Protein AF-A0A662CM44-F1 (afdb_monomer_lite)

Secondary structure (DSSP, 8-state):
--SSSSSEEEEEETTEEEEEE--SHHHHHHHHHHTT-HHHHHHS-SHHHHHSTTTHHHHHHHHHHHHTTS-HHHHHHHHHHHHH-TT-SS---EEE---HHHHHH-HHHHHTT-EEEEEETTTEEEEEE--S-TT-SSS----S-S---TTTTHHHHHHHHH---HHHHHHHHHTT--

Structure (mmCIF, N/CA/C/O backbone):
data_AF-A0A662CM44-F1
#
_entry.id   AF-A0A662CM44-F1
#
loop_
_atom_site.group_PDB
_atom_site.id
_atom_site.type_symbol
_atom_site.label_atom_id
_atom_site.label_alt_id
_atom_site.label_comp_id
_atom_site.label_asym_id
_atom_site.label_entity_id
_atom_site.label_seq_id
_atom_site.pdbx_PDB_ins_code
_atom_site.Cartn_x
_atom_site.Cartn_y
_atom_site.Cartn_z
_atom_site.occupancy
_atom_site.B_iso_or_equiv
_atom_site.auth_seq_id
_atom_site.auth_comp_id
_atom_site.auth_asym_id
_atom_site.auth_atom_id
_atom_site.pdbx_PDB_model_num
ATOM 1 N N . TYR A 1 1 ? 1.655 -11.401 12.515 1.00 78.38 1 TYR A N 1
ATOM 2 C CA . TYR A 1 1 ? 1.294 -10.048 12.978 1.00 78.38 1 TYR A CA 1
ATOM 3 C C . TYR A 1 1 ? 2.534 -9.174 12.923 1.00 78.38 1 TYR A C 1
ATOM 5 O O . TYR A 1 1 ? 3.632 -9.722 12.944 1.00 78.38 1 TYR A O 1
ATOM 13 N N . ASP A 1 2 ? 2.376 -7.858 12.809 1.00 79.94 2 ASP A N 1
ATOM 14 C CA . ASP A 1 2 ? 3.502 -6.924 12.880 1.00 79.94 2 ASP A CA 1
ATOM 15 C C . ASP A 1 2 ? 3.965 -6.792 14.345 1.00 79.94 2 ASP A C 1
ATOM 17 O O . ASP A 1 2 ? 3.169 -6.504 15.239 1.00 79.94 2 ASP A O 1
ATOM 21 N N . TYR A 1 3 ? 5.243 -7.073 14.602 1.00 84.06 3 TYR A N 1
ATOM 22 C CA . TYR A 1 3 ? 5.832 -7.063 15.947 1.00 84.06 3 TYR A CA 1
ATOM 23 C C . TYR A 1 3 ? 6.327 -5.680 16.388 1.00 84.06 3 TYR A C 1
ATOM 25 O O . TYR A 1 3 ? 6.675 -5.500 17.553 1.00 84.06 3 TYR A O 1
ATOM 33 N N . ALA A 1 4 ? 6.364 -4.708 15.478 1.00 88.56 4 ALA A N 1
ATOM 34 C CA . ALA A 1 4 ? 6.783 -3.340 15.747 1.00 88.56 4 ALA A CA 1
ATOM 35 C C . ALA A 1 4 ? 5.588 -2.381 15.808 1.00 88.56 4 ALA A C 1
ATOM 37 O O . ALA A 1 4 ? 5.612 -1.424 16.583 1.00 88.56 4 ALA A O 1
ATOM 38 N N . VAL A 1 5 ? 4.546 -2.631 15.007 1.00 91.88 5 VAL A N 1
ATOM 39 C CA . VAL A 1 5 ? 3.448 -1.687 14.783 1.00 91.88 5 VAL A CA 1
ATOM 40 C C . VAL A 1 5 ? 2.105 -2.429 14.720 1.00 91.88 5 VAL A C 1
ATOM 42 O O . VAL A 1 5 ? 1.707 -2.926 13.676 1.00 91.88 5 VAL A O 1
ATOM 45 N N . PHE A 1 6 ? 1.363 -2.515 15.830 1.00 94.19 6 PHE A N 1
ATOM 46 C CA . PHE A 1 6 ? 0.058 -3.196 15.862 1.00 94.19 6 PHE A CA 1
ATOM 47 C C . PHE A 1 6 ? -1.009 -2.424 16.669 1.00 94.19 6 PHE A C 1
ATOM 49 O O . PHE A 1 6 ? -0.677 -1.892 17.732 1.00 94.19 6 PHE A O 1
ATOM 56 N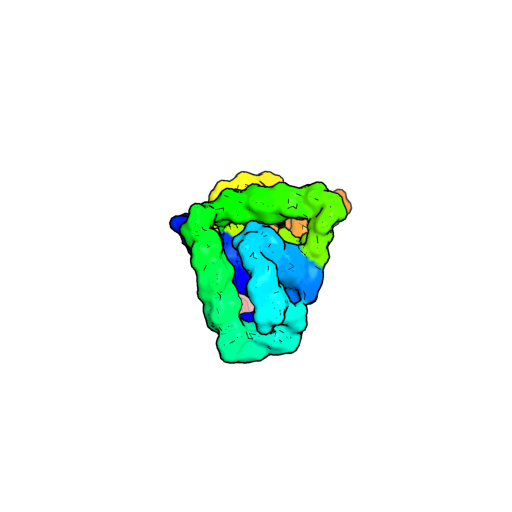 N . PRO A 1 7 ? -2.286 -2.377 16.223 1.00 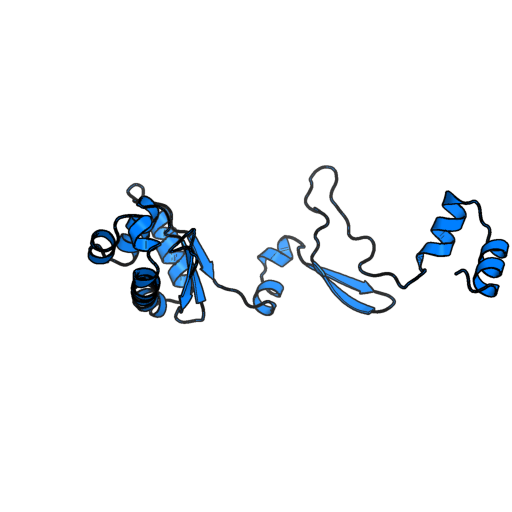92.06 7 PRO A N 1
ATOM 57 C CA . PRO A 1 7 ? -2.812 -2.870 14.944 1.00 92.06 7 PRO A CA 1
ATOM 58 C C . PRO A 1 7 ? -2.411 -1.969 13.766 1.00 92.06 7 PRO A C 1
ATOM 60 O O . PRO A 1 7 ? -2.766 -0.798 13.705 1.00 92.06 7 PRO A O 1
ATOM 63 N N . TYR A 1 8 ? -1.656 -2.525 12.825 1.00 93.94 8 TYR A N 1
ATOM 64 C CA . TYR A 1 8 ? -1.342 -1.956 11.514 1.00 93.94 8 TYR A CA 1
ATOM 65 C C . TYR A 1 8 ? -1.340 -3.148 10.556 1.00 93.94 8 TYR A C 1
ATOM 67 O O . TYR A 1 8 ? -0.312 -3.759 10.283 1.00 93.94 8 TYR A O 1
ATOM 75 N N . SER A 1 9 ? -2.539 -3.610 10.213 1.00 95.00 9 SER A N 1
ATOM 76 C CA . SER A 1 9 ? -2.746 -4.957 9.673 1.00 95.00 9 SER A CA 1
ATOM 77 C C . SER A 1 9 ? -3.889 -4.972 8.667 1.00 95.00 9 SER A C 1
ATOM 79 O O . SER A 1 9 ? -4.633 -4.000 8.525 1.00 95.00 9 SER A O 1
ATOM 81 N N . TYR A 1 10 ? -4.017 -6.100 7.980 1.00 95.88 10 TYR A N 1
ATOM 82 C CA . TYR A 1 10 ? -5.161 -6.413 7.139 1.00 95.88 10 TYR A CA 1
ATOM 83 C C . TYR A 1 10 ? -6.199 -7.173 7.959 1.00 95.88 10 TYR A C 1
ATOM 85 O O . TYR A 1 10 ? -5.851 -8.096 8.697 1.00 95.88 10 TYR A O 1
ATOM 93 N N . PHE A 1 11 ? -7.462 -6.798 7.806 1.00 96.75 11 PHE A N 1
ATOM 94 C CA . PHE A 1 11 ? -8.613 -7.397 8.474 1.00 96.75 11 PHE A CA 1
ATOM 95 C C . PHE A 1 11 ? -9.613 -7.845 7.415 1.00 96.75 11 PHE A C 1
ATOM 97 O O . PHE A 1 11 ? -9.852 -7.120 6.446 1.00 96.75 11 PHE A O 1
ATOM 104 N N . LYS A 1 12 ? -10.182 -9.043 7.575 1.00 97.62 12 LYS A N 1
ATOM 105 C CA . LYS A 1 12 ? -11.261 -9.512 6.695 1.00 97.62 12 LYS A CA 1
ATOM 106 C C . LYS A 1 12 ? -12.460 -8.570 6.775 1.00 97.62 12 LYS A C 1
ATOM 108 O O . LYS A 1 12 ? -12.962 -8.316 7.862 1.00 97.62 12 LYS A O 1
ATOM 113 N N . CYS A 1 13 ? -12.954 -8.130 5.628 1.00 97.69 13 CYS A N 1
ATOM 114 C CA . CYS A 1 13 ? -14.190 -7.368 5.490 1.00 97.69 13 CYS A CA 1
ATOM 115 C C . CYS A 1 13 ? -15.164 -8.111 4.560 1.00 97.69 13 CYS A C 1
ATOM 117 O O . CYS A 1 13 ? -14.850 -9.182 4.036 1.00 97.69 13 CYS A O 1
ATOM 119 N N . LYS A 1 14 ? -16.370 -7.575 4.375 1.00 97.44 14 LYS A N 1
ATOM 120 C CA . LYS A 1 14 ? -17.471 -8.228 3.643 1.00 97.44 14 LYS A CA 1
ATOM 121 C C . LYS A 1 14 ? -17.132 -8.606 2.193 1.00 97.44 14 LYS A C 1
ATOM 123 O O . LYS A 1 14 ? -17.669 -9.576 1.668 1.00 97.44 14 LYS A O 1
ATOM 128 N N . ASP A 1 15 ? -16.257 -7.838 1.555 1.00 96.00 15 ASP A N 1
ATOM 129 C CA . ASP A 1 15 ? -15.874 -7.913 0.141 1.00 96.00 15 ASP A CA 1
ATOM 130 C C . ASP A 1 15 ? -14.378 -8.223 -0.068 1.00 96.00 15 ASP A C 1
ATOM 132 O O . ASP A 1 15 ? -13.869 -8.076 -1.178 1.00 96.00 15 ASP A O 1
ATOM 136 N N . GLY A 1 16 ? -13.660 -8.656 0.976 1.00 95.50 16 GLY A N 1
ATOM 137 C CA . GLY A 1 16 ? -12.240 -8.999 0.886 1.00 95.50 16 GLY A CA 1
ATOM 138 C C . GLY A 1 16 ? -11.468 -8.662 2.156 1.00 95.50 16 GLY A C 1
ATOM 139 O O . GLY A 1 16 ? -11.757 -9.189 3.231 1.00 95.50 16 GLY A O 1
ATOM 140 N N . TYR A 1 17 ? -10.454 -7.808 2.026 1.00 97.31 17 TYR A N 1
ATOM 141 C CA . TYR A 1 17 ? -9.655 -7.327 3.150 1.00 97.31 17 TYR A CA 1
ATOM 142 C C . TYR A 1 17 ? -9.523 -5.807 3.111 1.00 97.31 17 TYR A C 1
ATOM 144 O O . TYR A 1 17 ? -9.322 -5.208 2.052 1.00 97.31 17 TYR A O 1
ATOM 152 N N . ALA A 1 18 ? -9.547 -5.203 4.293 1.00 97.25 18 ALA A N 1
ATOM 153 C CA . ALA A 1 18 ? -9.230 -3.803 4.499 1.00 97.25 18 ALA A CA 1
ATOM 154 C C . ALA A 1 18 ? -7.990 -3.686 5.386 1.00 97.25 18 ALA A C 1
ATOM 156 O O . ALA A 1 18 ? -7.855 -4.356 6.411 1.00 97.25 18 ALA A O 1
ATOM 157 N N . PHE A 1 19 ? -7.073 -2.818 4.988 1.00 97.00 19 PHE A N 1
ATOM 158 C CA . PHE A 1 19 ? -6.024 -2.324 5.859 1.00 97.00 19 PHE A CA 1
ATOM 159 C C . PHE A 1 19 ? -6.631 -1.384 6.910 1.00 97.00 19 PHE A C 1
ATOM 161 O O . PHE A 1 19 ? -7.509 -0.586 6.578 1.00 97.00 19 PHE A O 1
ATOM 168 N N . LEU A 1 20 ? -6.154 -1.434 8.156 1.00 96.19 20 LEU A N 1
ATOM 169 C CA . LEU A 1 20 ? -6.530 -0.474 9.199 1.00 96.19 20 LEU A CA 1
ATOM 170 C C . LEU A 1 20 ? -5.349 -0.172 10.132 1.00 96.19 20 LEU A C 1
ATOM 172 O O . LEU A 1 20 ? -4.639 -1.079 10.578 1.00 96.19 20 LEU A O 1
ATOM 176 N N . SER A 1 21 ? -5.158 1.114 10.449 1.00 94.94 21 SER A N 1
ATOM 177 C CA . SER A 1 21 ? -4.104 1.594 11.353 1.00 94.94 21 SER A CA 1
ATOM 178 C C . SER A 1 21 ? -4.642 2.063 12.710 1.00 94.94 21 SER A C 1
ATOM 180 O O . SER A 1 21 ? -5.515 2.924 12.770 1.00 94.94 21 SER A O 1
ATOM 182 N N . GLY A 1 22 ? -4.030 1.609 13.799 1.00 94.44 22 GLY A N 1
ATOM 183 C CA . GLY A 1 22 ? -4.396 1.942 15.178 1.00 94.44 22 GLY A CA 1
ATOM 184 C C . GLY A 1 22 ? -3.242 1.796 16.174 1.00 94.44 22 GLY A C 1
ATOM 185 O O . GLY A 1 22 ? -3.475 1.447 17.321 1.00 94.44 22 GLY A O 1
ATOM 186 N N . PHE A 1 23 ? -1.995 2.003 15.738 1.00 93.50 23 PHE A N 1
ATOM 187 C CA . PHE A 1 23 ? -0.797 1.680 16.524 1.00 93.50 23 PHE A CA 1
ATOM 188 C C . PHE A 1 23 ? -0.612 2.496 17.812 1.00 93.50 23 PHE A C 1
ATOM 190 O O . PHE A 1 23 ? -0.495 1.921 18.896 1.00 93.50 23 PHE A O 1
ATOM 197 N N . THR A 1 24 ? -0.532 3.825 17.704 1.00 96.19 24 THR A N 1
ATOM 198 C CA . THR A 1 24 ? -0.293 4.706 18.859 1.00 96.19 24 THR A CA 1
ATOM 199 C C . THR A 1 24 ? -1.506 4.708 19.786 1.00 96.19 24 THR A C 1
ATOM 201 O O . THR A 1 24 ? -2.620 4.466 19.327 1.00 96.19 24 THR A O 1
ATOM 204 N N . ASP A 1 25 ? -1.327 5.002 21.077 1.00 97.00 25 ASP A N 1
ATOM 205 C CA . ASP A 1 25 ? -2.448 4.994 22.036 1.00 97.00 25 ASP A CA 1
ATOM 206 C C . ASP A 1 25 ? -3.635 5.883 21.594 1.00 97.00 25 ASP A C 1
ATOM 208 O O . ASP A 1 25 ? -4.773 5.412 21.659 1.00 97.00 25 ASP A O 1
ATOM 212 N N . PRO A 1 26 ? -3.428 7.103 21.046 1.00 97.31 26 PRO A N 1
ATOM 213 C CA . PRO A 1 26 ? -4.524 7.909 20.499 1.00 97.31 26 PRO A CA 1
ATOM 214 C C . PRO A 1 26 ? -5.222 7.253 19.297 1.00 97.31 26 PRO A C 1
ATOM 216 O O . PRO A 1 26 ? -6.449 7.287 19.190 1.00 97.31 26 PRO A O 1
ATOM 219 N N . ASN A 1 27 ? -4.464 6.615 18.397 1.00 97.38 27 ASN A N 1
ATOM 220 C CA . ASN A 1 27 ? -5.031 5.943 17.227 1.00 97.38 27 ASN A CA 1
ATOM 221 C C . ASN A 1 27 ? -5.793 4.674 17.634 1.00 97.38 27 ASN A C 1
ATOM 223 O O . ASN A 1 27 ? -6.861 4.409 17.094 1.00 97.38 27 ASN A O 1
ATOM 227 N N . TRP A 1 28 ? -5.301 3.922 18.620 1.00 97.81 28 TRP A N 1
ATOM 228 C CA . TRP A 1 28 ? -6.016 2.780 19.188 1.00 97.81 28 TRP A CA 1
ATOM 229 C C . TRP A 1 28 ? -7.327 3.201 19.854 1.00 97.81 28 TRP A C 1
ATOM 231 O O . TRP A 1 28 ? -8.366 2.579 19.634 1.00 97.81 28 TRP A O 1
ATOM 241 N N . ALA A 1 29 ? -7.296 4.293 20.620 1.00 97.81 29 ALA A N 1
ATOM 242 C CA . ALA A 1 29 ? -8.487 4.867 21.228 1.00 97.81 29 ALA A CA 1
ATOM 243 C C . ALA A 1 29 ? -9.529 5.275 20.174 1.00 97.81 29 ALA A C 1
ATOM 245 O O . ALA A 1 29 ? -10.722 5.056 20.382 1.00 97.81 29 ALA A O 1
ATOM 246 N N . ALA A 1 30 ? -9.083 5.816 19.037 1.00 98.06 30 ALA A N 1
ATOM 247 C CA . ALA A 1 30 ? -9.947 6.125 17.903 1.00 98.06 30 ALA A CA 1
ATOM 248 C C . ALA A 1 30 ? -10.546 4.864 17.261 1.00 98.06 30 ALA A C 1
ATOM 250 O O . ALA A 1 30 ? -11.753 4.818 17.048 1.00 98.06 30 ALA A O 1
ATOM 251 N N . VAL A 1 31 ? -9.747 3.817 17.020 1.00 98.00 31 VAL A N 1
ATOM 252 C CA . VAL A 1 31 ? -10.247 2.526 16.507 1.00 98.00 31 VAL A CA 1
ATOM 253 C C . VAL A 1 31 ? -11.320 1.950 17.433 1.00 98.00 31 VAL A C 1
ATOM 255 O O . VAL A 1 31 ? -12.401 1.585 16.979 1.00 98.00 31 VAL A O 1
ATOM 258 N N . CYS A 1 32 ? -11.064 1.929 18.742 1.00 98.19 32 CYS A N 1
ATOM 259 C CA . CYS A 1 32 ? -12.031 1.451 19.729 1.00 98.19 32 CYS A CA 1
ATOM 260 C C . CYS A 1 32 ? -13.311 2.294 19.750 1.00 98.19 32 CYS A C 1
ATOM 262 O O . CYS A 1 32 ? -14.398 1.744 19.885 1.00 98.19 32 CYS A O 1
ATOM 264 N N . GLU A 1 33 ? -13.208 3.615 19.604 1.00 98.06 33 GLU A N 1
ATOM 265 C CA . GLU A 1 33 ? -14.376 4.495 19.543 1.00 98.06 33 GLU A CA 1
ATOM 266 C C . GLU A 1 33 ? -15.212 4.262 18.279 1.00 98.06 33 GLU A C 1
ATOM 268 O O . GLU A 1 33 ? -16.429 4.134 18.382 1.00 98.06 33 GLU A O 1
ATOM 273 N N . ILE A 1 34 ? -14.573 4.138 17.110 1.00 97.88 34 ILE A N 1
ATOM 274 C CA . ILE A 1 34 ? -15.242 3.849 15.830 1.00 97.88 34 ILE A CA 1
ATOM 275 C C . ILE A 1 34 ? -16.025 2.533 15.906 1.00 97.88 34 ILE A C 1
ATOM 277 O O . ILE A 1 34 ? -17.156 2.453 15.433 1.00 97.88 34 ILE A O 1
ATOM 281 N N . MET A 1 35 ? -15.446 1.511 16.541 1.00 97.75 35 MET A N 1
ATOM 282 C CA . MET A 1 35 ? -16.097 0.211 16.729 1.00 97.75 35 MET A CA 1
ATOM 283 C C . MET A 1 35 ? -17.112 0.190 17.883 1.00 97.75 35 MET A C 1
ATOM 285 O O . MET A 1 35 ? -17.758 -0.834 18.095 1.00 97.75 35 MET A O 1
ATOM 289 N N . ASN A 1 36 ? -17.236 1.279 18.652 1.00 97.50 36 ASN A N 1
ATOM 290 C CA . ASN A 1 36 ? -17.995 1.341 19.903 1.00 97.50 36 ASN A CA 1
ATOM 291 C C . ASN A 1 36 ? -17.578 0.256 20.925 1.00 97.50 36 ASN A C 1
ATOM 293 O O . ASN A 1 36 ? -18.406 -0.438 21.515 1.00 97.50 36 ASN A O 1
ATOM 297 N N . ARG A 1 37 ? -16.264 0.094 21.115 1.00 97.50 37 ARG A N 1
ATOM 298 C CA . ARG A 1 37 ? -15.620 -0.914 21.975 1.00 97.50 37 ARG A CA 1
ATOM 299 C C . ARG A 1 37 ? -14.684 -0.291 23.020 1.00 97.50 37 ARG A C 1
ATOM 301 O O . ARG A 1 37 ? -13.470 -0.509 22.975 1.00 97.50 37 ARG A O 1
ATOM 308 N N . PRO A 1 38 ? -15.206 0.495 23.982 1.00 97.06 38 PRO A N 1
ATOM 309 C CA . PRO A 1 38 ? -14.385 1.068 25.055 1.00 97.06 38 PRO A CA 1
ATOM 310 C C . PRO A 1 38 ? -13.721 -0.001 25.941 1.00 97.06 38 PRO A C 1
ATOM 312 O O . PRO A 1 38 ? -12.670 0.252 26.524 1.00 97.06 38 PRO A O 1
ATOM 315 N N . ASP A 1 39 ? -14.294 -1.204 26.006 1.00 97.94 39 ASP A N 1
ATOM 316 C CA . ASP A 1 39 ? -13.738 -2.363 26.705 1.00 97.94 39 ASP A CA 1
ATOM 317 C C . ASP A 1 39 ? -12.394 -2.816 26.110 1.00 97.94 39 ASP A C 1
ATOM 319 O O . ASP A 1 39 ? -11.458 -3.092 26.858 1.00 97.94 39 ASP A O 1
ATOM 323 N N . LEU A 1 40 ? -12.243 -2.800 24.779 1.00 97.44 40 LEU A N 1
ATOM 324 C CA . LEU A 1 40 ? -10.971 -3.133 24.124 1.00 97.44 40 LEU A CA 1
ATOM 325 C C . LEU A 1 40 ? -9.887 -2.095 24.417 1.00 97.44 40 LEU A C 1
ATOM 327 O O . LEU A 1 40 ? -8.718 -2.446 24.590 1.00 97.44 40 LEU A O 1
ATOM 331 N N . GLN A 1 41 ? -10.272 -0.819 24.513 1.00 97.06 41 GLN A N 1
ATOM 332 C CA . GLN A 1 41 ? -9.347 0.244 24.893 1.00 97.06 41 GLN A CA 1
ATOM 333 C C . GLN A 1 41 ? -8.824 0.032 26.319 1.00 97.06 41 GLN A C 1
ATOM 335 O O . GLN A 1 41 ? -7.636 0.215 26.563 1.00 97.06 41 GLN A O 1
ATOM 340 N N . GLN A 1 42 ? -9.696 -0.371 27.247 1.00 97.25 42 GLN A N 1
ATOM 341 C CA . GLN A 1 42 ? -9.327 -0.660 28.636 1.00 97.25 42 GLN A CA 1
ATOM 342 C C . GLN A 1 42 ? -8.515 -1.948 28.783 1.00 97.25 42 GLN A C 1
ATOM 344 O O . GLN A 1 42 ? -7.667 -2.028 29.667 1.00 97.25 42 GLN A O 1
ATOM 349 N N . GLN A 1 43 ? -8.766 -2.947 27.935 1.00 97.44 43 GLN A N 1
ATOM 350 C CA . GLN A 1 43 ? -8.049 -4.220 27.959 1.00 97.44 43 GLN A CA 1
ATOM 351 C C . GLN A 1 43 ? -6.638 -4.118 27.363 1.00 97.44 43 GLN A C 1
ATOM 353 O O . GLN A 1 43 ? -5.736 -4.824 27.811 1.00 97.44 43 GLN A O 1
ATOM 358 N N . PHE A 1 44 ? -6.444 -3.256 26.358 1.00 97.19 44 PHE A N 1
ATOM 359 C CA . PHE A 1 44 ? -5.160 -3.070 25.673 1.00 97.19 44 PHE A CA 1
ATOM 360 C C . PHE A 1 44 ? -4.751 -1.584 25.575 1.00 97.19 44 PHE A C 1
ATOM 362 O O . PHE A 1 44 ? -4.561 -1.073 24.462 1.00 97.19 44 PHE A O 1
ATOM 369 N N . PRO A 1 45 ? -4.643 -0.852 26.701 1.00 96.00 45 PRO A N 1
ATOM 370 C CA . PRO A 1 45 ? -4.447 0.597 26.702 1.00 96.00 45 PRO A CA 1
ATOM 371 C C . PRO A 1 45 ? -3.111 1.037 26.107 1.00 96.00 45 PRO A C 1
ATOM 373 O O . PRO A 1 45 ? -3.046 2.101 25.494 1.00 96.00 45 PRO A O 1
ATOM 376 N N . THR A 1 46 ? -2.063 0.222 26.219 1.00 96.75 46 THR A N 1
ATOM 377 C CA . THR A 1 46 ? -0.697 0.596 25.834 1.00 96.75 46 THR A CA 1
ATOM 378 C C . THR A 1 46 ? -0.198 -0.130 24.589 1.00 96.75 46 THR A C 1
ATOM 380 O O . THR A 1 46 ? -0.574 -1.270 24.301 1.00 96.75 46 THR A O 1
ATOM 383 N N . ILE A 1 47 ? 0.741 0.500 23.878 1.00 96.50 47 ILE A N 1
ATOM 384 C CA . ILE A 1 47 ? 1.473 -0.130 22.766 1.00 96.50 47 ILE A CA 1
ATOM 385 C C . ILE A 1 47 ? 2.056 -1.488 23.184 1.00 96.50 47 ILE A C 1
ATOM 387 O O . ILE A 1 47 ? 1.941 -2.457 22.441 1.00 96.50 47 ILE A O 1
ATOM 391 N N . LYS A 1 48 ? 2.640 -1.590 24.386 1.00 95.69 48 LYS A N 1
ATOM 392 C CA . LYS A 1 48 ? 3.247 -2.834 24.885 1.00 95.69 48 LYS A CA 1
ATOM 393 C C . LYS A 1 48 ? 2.241 -3.987 24.927 1.00 95.69 48 LYS A C 1
ATOM 395 O O . LYS A 1 48 ? 2.567 -5.092 24.502 1.00 95.69 48 LYS A O 1
ATOM 400 N N . GLU A 1 49 ? 1.025 -3.746 25.409 1.00 96.19 49 GLU A N 1
ATOM 401 C CA . GLU A 1 49 ? -0.016 -4.780 25.461 1.00 96.19 49 GLU A CA 1
ATOM 402 C C . GLU A 1 49 ? -0.480 -5.181 24.066 1.00 96.19 49 GLU A C 1
ATOM 404 O O . GLU A 1 49 ? -0.693 -6.366 23.820 1.00 96.19 49 GLU A O 1
ATOM 409 N N . ARG A 1 50 ? -0.584 -4.224 23.137 1.00 96.06 50 ARG A N 1
ATOM 410 C CA . ARG A 1 50 ? -0.962 -4.498 21.742 1.00 96.06 50 ARG A CA 1
ATOM 411 C C . ARG A 1 50 ? 0.137 -5.211 20.952 1.00 96.06 50 ARG A C 1
ATOM 413 O O . ARG A 1 50 ? -0.175 -5.978 20.049 1.00 96.06 50 ARG A O 1
ATOM 420 N N . LEU A 1 51 ? 1.406 -5.007 21.303 1.00 96.56 51 LEU A N 1
ATOM 421 C CA . LEU A 1 51 ? 2.552 -5.719 20.725 1.00 96.56 51 LEU A CA 1
ATOM 422 C C . LEU A 1 51 ? 2.848 -7.063 21.406 1.00 96.56 51 LEU A C 1
ATOM 424 O O . LEU A 1 51 ? 3.671 -7.830 20.912 1.00 96.56 51 LEU A O 1
ATOM 428 N N . THR A 1 52 ? 2.188 -7.370 22.524 1.00 95.94 52 THR A N 1
ATOM 429 C CA . THR A 1 52 ? 2.337 -8.662 23.200 1.00 95.94 52 THR A CA 1
ATOM 430 C C . THR A 1 52 ? 1.776 -9.772 22.293 1.00 95.94 52 THR A C 1
ATOM 432 O O . THR A 1 52 ? 0.588 -9.712 21.951 1.00 95.94 52 THR A O 1
ATOM 435 N N . PRO A 1 53 ? 2.581 -10.772 21.875 1.00 95.12 53 PRO A N 1
ATOM 436 C CA . PRO A 1 53 ? 2.188 -11.743 20.849 1.00 95.12 53 PRO A CA 1
ATOM 437 C C . PRO A 1 53 ? 0.877 -12.482 21.135 1.00 95.12 53 PRO A C 1
ATOM 439 O O . PRO A 1 53 ? 0.107 -12.753 20.218 1.00 95.12 53 PRO A O 1
ATOM 442 N N . GLU A 1 54 ? 0.576 -12.769 22.401 1.00 95.94 54 GLU A N 1
ATOM 443 C CA . GLU A 1 54 ? -0.640 -13.476 22.814 1.00 95.94 54 GLU A CA 1
ATOM 444 C C . GLU A 1 54 ? -1.909 -12.612 22.700 1.00 95.94 54 GLU A C 1
ATOM 446 O O . GLU A 1 54 ? -3.026 -13.139 22.675 1.00 95.94 54 GLU A O 1
ATOM 451 N N . ASN A 1 55 ? -1.760 -11.286 22.640 1.00 96.31 55 ASN A N 1
ATOM 452 C CA . ASN A 1 55 ? -2.869 -10.340 22.523 1.00 96.31 55 ASN A CA 1
ATOM 453 C C . ASN A 1 55 ? -3.208 -10.016 21.068 1.00 96.31 55 ASN A C 1
ATOM 455 O O . ASN A 1 55 ? -4.372 -9.764 20.762 1.00 96.31 55 ASN A O 1
ATOM 459 N N . GLN A 1 56 ? -2.231 -10.073 20.160 1.00 95.62 56 GLN A N 1
ATOM 460 C CA . GLN A 1 56 ? -2.426 -9.728 18.750 1.00 95.62 56 GLN A CA 1
ATOM 461 C C . GLN A 1 56 ? -3.529 -10.554 18.062 1.00 95.62 56 GLN A C 1
ATOM 463 O O . GLN A 1 56 ? -4.400 -9.938 17.447 1.00 95.62 56 GLN A O 1
ATOM 468 N N . PRO A 1 57 ? -3.608 -11.896 18.217 1.00 96.56 57 PRO A N 1
ATOM 469 C CA . PRO A 1 57 ? -4.729 -12.671 17.683 1.00 96.56 57 PRO A CA 1
ATOM 470 C C . PRO A 1 57 ? -6.087 -12.261 18.255 1.00 96.56 57 PRO A C 1
ATOM 472 O O . PRO A 1 57 ? -7.084 -12.276 17.538 1.00 96.56 57 PRO A O 1
ATOM 475 N N . LYS A 1 58 ? -6.140 -11.886 19.540 1.00 97.00 58 LYS A N 1
ATOM 476 C CA . LYS A 1 58 ? -7.387 -11.486 20.210 1.00 97.00 58 LYS A CA 1
ATOM 477 C C . LYS A 1 58 ? -7.880 -10.153 19.661 1.00 97.00 58 LYS A C 1
ATOM 479 O O . LYS A 1 58 ? -9.025 -10.048 19.246 1.00 97.00 58 LYS A O 1
ATOM 484 N N . ILE A 1 59 ? -6.993 -9.161 19.606 1.00 96.94 59 ILE A N 1
ATOM 485 C CA . ILE A 1 59 ? -7.290 -7.843 19.041 1.00 96.94 59 ILE A CA 1
ATOM 486 C C . ILE A 1 59 ? -7.678 -7.976 17.563 1.00 96.94 59 ILE A C 1
ATOM 488 O O . ILE A 1 59 ? -8.668 -7.383 17.146 1.00 96.94 59 ILE A O 1
ATOM 492 N N . GLN A 1 60 ? -6.944 -8.788 16.789 1.00 97.19 60 GLN A N 1
ATOM 493 C CA . GLN A 1 60 ? -7.263 -9.061 15.387 1.00 97.19 60 GLN A CA 1
ATOM 494 C C . GLN A 1 60 ? -8.689 -9.591 15.244 1.00 97.19 60 GLN A C 1
ATOM 496 O O . GLN A 1 60 ? -9.471 -9.031 14.484 1.00 97.19 60 GLN A O 1
ATOM 501 N N . HIS A 1 61 ? -9.035 -10.631 16.003 1.00 97.56 61 HIS A N 1
ATOM 502 C CA . HIS A 1 61 ? -10.357 -11.253 15.961 1.00 97.56 61 HIS A CA 1
ATOM 503 C C . HIS A 1 61 ? -11.482 -10.269 16.290 1.00 97.56 61 HIS A C 1
ATOM 505 O O . HIS A 1 61 ? -12.516 -10.259 15.628 1.00 97.56 61 HIS A O 1
ATOM 511 N N . GLU A 1 62 ? -11.289 -9.412 17.291 1.00 98.00 62 GLU A N 1
ATOM 512 C CA . GLU A 1 62 ? -12.299 -8.428 17.687 1.00 98.00 62 GLU A CA 1
ATOM 513 C C . GLU A 1 62 ? -12.487 -7.315 16.644 1.00 98.00 62 GLU A C 1
ATOM 515 O O . GLU A 1 62 ? -13.623 -6.907 16.397 1.00 98.00 62 GLU A O 1
ATOM 520 N N . ILE A 1 63 ? -11.413 -6.874 15.978 1.00 97.81 63 ILE A N 1
ATOM 521 C CA . ILE A 1 63 ? -11.508 -5.936 14.846 1.00 97.81 63 ILE A CA 1
ATOM 522 C C . ILE A 1 63 ? -12.155 -6.621 13.629 1.00 97.81 63 ILE A C 1
ATOM 524 O O . ILE A 1 63 ? -12.984 -6.016 12.946 1.00 97.81 63 ILE A O 1
ATOM 528 N N . GLU A 1 64 ? -11.833 -7.891 13.359 1.00 97.81 64 GLU A N 1
ATOM 529 C CA . GLU A 1 64 ? -12.431 -8.662 12.257 1.00 97.81 64 GLU A CA 1
ATOM 530 C C . GLU A 1 64 ? -13.935 -8.872 12.435 1.00 97.81 64 GLU A C 1
ATOM 532 O O . GLU A 1 64 ? -14.692 -8.696 11.483 1.00 97.81 64 GLU A O 1
ATOM 537 N N . LYS A 1 65 ? -14.404 -9.153 13.658 1.00 98.00 65 LYS A N 1
ATOM 538 C CA . LYS A 1 65 ? -15.846 -9.234 13.950 1.00 98.00 65 LYS A CA 1
ATOM 539 C C . LYS A 1 65 ? -16.600 -7.974 13.542 1.00 98.00 65 LYS A C 1
ATOM 541 O O . LYS A 1 65 ? -17.745 -8.071 13.112 1.00 98.00 65 LYS A O 1
ATOM 546 N N . TRP A 1 66 ? -15.988 -6.806 13.722 1.00 98.19 66 TRP A N 1
ATOM 547 C CA . TRP A 1 66 ? -16.593 -5.535 13.345 1.00 98.19 66 TRP A CA 1
ATOM 548 C C . TRP A 1 66 ? -16.485 -5.293 11.835 1.00 98.19 66 TRP A C 1
ATOM 550 O O . TRP A 1 66 ? -17.507 -5.081 11.182 1.00 98.19 66 TRP A O 1
ATOM 560 N N . THR A 1 67 ? -15.277 -5.399 11.272 1.00 98.25 67 THR A N 1
ATOM 561 C CA . THR A 1 67 ? -15.007 -5.121 9.847 1.00 98.25 67 THR A CA 1
ATOM 562 C C . THR A 1 67 ? -15.755 -6.047 8.885 1.00 98.25 67 THR A C 1
ATOM 564 O O . THR A 1 67 ? -16.136 -5.600 7.808 1.00 98.25 67 THR A O 1
ATOM 567 N N . GLN A 1 68 ? -16.063 -7.293 9.261 1.00 98.19 68 GLN A N 1
ATOM 568 C CA . GLN A 1 68 ? -16.839 -8.221 8.421 1.00 98.19 68 GLN A CA 1
ATOM 569 C C . GLN A 1 68 ? -18.286 -7.784 8.148 1.00 98.19 68 GLN A C 1
ATOM 571 O O . GLN A 1 68 ? -18.904 -8.292 7.212 1.00 98.19 68 GLN A O 1
ATOM 576 N N . ASN A 1 69 ? -18.831 -6.834 8.913 1.00 98.12 69 ASN A N 1
ATOM 577 C CA . ASN A 1 69 ? -20.177 -6.305 8.665 1.00 98.12 69 ASN A CA 1
ATOM 578 C C . ASN A 1 69 ? -20.214 -5.263 7.538 1.00 98.12 69 ASN A C 1
ATOM 580 O O . ASN A 1 69 ? -21.299 -4.907 7.080 1.00 98.12 69 ASN A O 1
ATOM 584 N N . TYR A 1 70 ? -19.049 -4.798 7.082 1.00 98.50 70 TYR A N 1
ATOM 585 C CA . TYR A 1 70 ? -18.906 -3.681 6.157 1.00 98.50 70 TYR A CA 1
ATOM 586 C C . TYR A 1 70 ? -18.029 -4.073 4.970 1.00 98.50 70 TYR A C 1
ATOM 588 O O . TYR A 1 70 ? -17.101 -4.875 5.085 1.00 98.50 70 TYR A O 1
ATOM 596 N N . THR A 1 71 ? -18.328 -3.510 3.810 1.00 98.31 71 THR A N 1
ATOM 597 C CA . THR A 1 71 ? -17.430 -3.497 2.653 1.00 98.31 71 THR A CA 1
ATOM 598 C C . THR A 1 71 ? -16.245 -2.569 2.905 1.00 98.31 71 THR A C 1
ATOM 600 O O . THR A 1 71 ? -16.287 -1.688 3.764 1.00 98.31 71 THR A O 1
ATOM 603 N N . SER A 1 72 ? -15.177 -2.742 2.135 1.00 96.88 72 SER A N 1
ATOM 604 C CA . SER A 1 72 ? -13.997 -1.880 2.192 1.00 96.88 72 SER A CA 1
ATOM 605 C C . SER A 1 72 ? -14.310 -0.397 1.927 1.00 96.88 72 SER A C 1
ATOM 607 O O . SER A 1 72 ? -13.690 0.468 2.546 1.00 96.88 72 SER A O 1
ATOM 609 N N . GLU A 1 73 ? -15.299 -0.102 1.076 1.00 96.69 73 GLU A N 1
ATOM 610 C CA . GLU A 1 73 ? -15.770 1.264 0.807 1.00 96.69 73 GLU A CA 1
ATOM 611 C C . GLU A 1 73 ? -16.570 1.834 1.988 1.00 96.69 73 GLU A C 1
ATOM 613 O O . GLU A 1 73 ? -16.272 2.927 2.458 1.00 96.69 73 GLU A O 1
ATOM 618 N N . GLU A 1 74 ? -17.510 1.070 2.556 1.00 98.31 74 GLU A N 1
ATOM 619 C CA . GLU A 1 74 ? -18.260 1.494 3.753 1.00 98.31 74 GLU A CA 1
ATOM 620 C C . GLU A 1 74 ? -17.314 1.756 4.943 1.00 98.31 74 GLU A C 1
ATOM 622 O O . GLU A 1 74 ? -17.495 2.713 5.696 1.00 98.31 74 GLU A O 1
ATOM 627 N N . LEU A 1 75 ? -16.260 0.944 5.104 1.00 98.38 75 LEU A N 1
ATOM 628 C CA . LEU A 1 75 ? -15.215 1.179 6.108 1.00 98.38 75 LEU A CA 1
ATOM 629 C C . LEU A 1 75 ? -14.458 2.489 5.858 1.00 98.38 75 LEU A C 1
ATOM 631 O O . LEU A 1 75 ? -14.182 3.229 6.809 1.00 98.38 75 LEU A O 1
ATOM 635 N N . LEU A 1 76 ? -14.127 2.782 4.597 1.00 97.62 76 LEU A N 1
ATOM 636 C CA . LEU A 1 76 ? -13.491 4.037 4.203 1.00 97.62 76 LEU A CA 1
ATOM 637 C C . LEU A 1 76 ? -14.383 5.235 4.525 1.00 97.62 76 LEU A C 1
ATOM 639 O O . LEU A 1 76 ? -13.888 6.213 5.088 1.00 97.62 76 LEU A O 1
ATOM 643 N N . GLU A 1 77 ? -15.679 5.155 4.237 1.00 98.12 77 GLU A N 1
ATOM 644 C CA . GLU A 1 77 ? -16.653 6.197 4.567 1.00 98.12 77 GLU A CA 1
ATOM 645 C C . GLU A 1 77 ? -16.739 6.422 6.080 1.00 98.12 77 GLU A C 1
ATOM 647 O O . GLU A 1 77 ? -16.532 7.546 6.538 1.00 98.12 77 GLU A O 1
ATOM 652 N N . ILE A 1 78 ? -16.933 5.361 6.874 1.00 98.12 78 ILE A N 1
ATOM 653 C CA . ILE A 1 78 ? -17.010 5.441 8.344 1.00 98.12 78 ILE A CA 1
ATOM 654 C C . ILE A 1 78 ? -15.766 6.127 8.927 1.00 98.12 78 ILE A C 1
ATOM 656 O O . ILE A 1 78 ? -15.866 7.038 9.756 1.00 98.12 78 ILE A O 1
ATOM 660 N N . ILE A 1 79 ? -14.578 5.704 8.491 1.00 97.31 79 ILE A N 1
ATOM 661 C CA . ILE A 1 79 ? -13.305 6.240 8.989 1.00 97.31 79 ILE A CA 1
ATOM 662 C C . ILE A 1 79 ? -13.082 7.679 8.510 1.00 97.31 79 ILE A C 1
ATOM 664 O O . ILE A 1 79 ? -12.539 8.506 9.253 1.00 97.31 79 ILE A O 1
ATOM 668 N N . THR A 1 80 ? -13.527 8.008 7.299 1.00 97.06 80 THR A N 1
ATOM 669 C CA . THR A 1 80 ? -13.464 9.370 6.765 1.00 97.06 80 THR A CA 1
ATOM 670 C C . THR A 1 80 ? -14.390 10.304 7.542 1.00 97.06 80 THR A C 1
ATOM 672 O O . THR A 1 80 ? -13.948 11.383 7.938 1.00 97.06 80 THR A O 1
ATOM 675 N N . GLU A 1 81 ? -15.626 9.893 7.844 1.00 97.19 81 GLU A N 1
ATOM 676 C CA . GLU A 1 81 ? -16.543 10.677 8.680 1.00 97.19 81 GLU A CA 1
ATOM 677 C C . GLU A 1 81 ? -15.974 10.894 10.086 1.00 97.19 81 GLU A C 1
ATOM 679 O O . GLU A 1 81 ? -15.922 12.029 10.566 1.00 97.19 81 GLU A O 1
ATOM 684 N N . TYR A 1 82 ? -15.441 9.843 10.722 1.00 97.44 82 TYR A N 1
ATOM 685 C CA . TYR A 1 82 ? -14.760 9.980 12.013 1.00 97.44 82 TYR A CA 1
ATOM 686 C C . TYR A 1 82 ? -13.591 10.972 11.936 1.00 97.44 82 TYR A C 1
ATOM 688 O O . TYR A 1 82 ? -13.407 11.806 12.822 1.00 97.44 82 TYR A O 1
ATOM 696 N N . SER A 1 83 ? -12.817 10.938 10.850 1.00 95.19 83 SER A N 1
ATOM 697 C CA . SER A 1 83 ? -11.656 11.811 10.659 1.00 95.19 83 SER A CA 1
ATOM 698 C C . SER A 1 83 ? -12.007 13.296 10.536 1.00 95.19 83 SER A C 1
ATOM 700 O O . SER A 1 83 ? -11.127 14.131 10.782 1.00 95.19 83 SER A O 1
ATOM 702 N N . ARG A 1 84 ? -13.255 13.637 10.185 1.00 96.31 84 ARG A N 1
ATOM 703 C CA . ARG A 1 84 ? -13.755 15.022 10.126 1.00 96.31 84 ARG A CA 1
ATOM 704 C C . ARG A 1 84 ? -14.220 15.560 11.479 1.00 96.31 84 ARG A C 1
ATOM 706 O O . ARG A 1 84 ? -14.390 16.770 11.613 1.00 96.31 84 ARG A O 1
ATOM 713 N N . ARG A 1 85 ? -14.411 14.696 12.480 1.00 96.81 85 ARG A N 1
ATOM 714 C CA . ARG A 1 85 ? -14.839 15.115 13.816 1.00 96.81 85 ARG A CA 1
ATOM 715 C C . ARG A 1 85 ? -13.766 15.979 14.497 1.00 96.81 85 ARG A C 1
ATOM 717 O O . ARG A 1 85 ? -12.593 15.594 14.500 1.00 96.81 85 ARG A O 1
ATOM 724 N N . PRO A 1 86 ? -14.140 17.118 15.110 1.00 94.94 86 PRO A N 1
ATOM 725 C CA . PRO A 1 86 ? -13.195 17.977 15.825 1.00 94.94 86 PRO A CA 1
ATOM 726 C C . PRO A 1 86 ? -12.705 17.348 17.138 1.00 94.94 86 PRO A C 1
ATOM 728 O O . PRO A 1 86 ? -11.611 17.661 17.594 1.00 94.94 86 PRO A O 1
ATOM 731 N N . ASP A 1 87 ? -13.499 16.456 17.731 1.00 95.69 87 ASP A N 1
ATOM 732 C CA . ASP A 1 87 ? -13.249 15.781 19.007 1.00 95.69 87 ASP A CA 1
ATOM 733 C C . ASP A 1 87 ? -12.611 14.389 18.850 1.00 95.69 87 ASP A C 1
ATOM 735 O O . ASP A 1 87 ? -12.544 13.623 19.811 1.00 95.69 87 ASP A O 1
ATOM 739 N N . LYS A 1 88 ? -12.141 14.038 17.644 1.00 96.06 88 LYS A N 1
ATOM 740 C CA . LYS A 1 88 ? -11.528 12.731 17.382 1.00 96.06 88 LYS A CA 1
ATOM 741 C C . LYS A 1 88 ? -10.315 12.487 18.285 1.00 96.06 88 LYS A C 1
ATOM 743 O O . LYS A 1 88 ? -9.459 13.354 18.459 1.00 96.06 88 LYS A O 1
ATOM 748 N N . LYS A 1 89 ? -10.196 11.264 18.804 1.00 94.38 89 LYS A N 1
ATOM 749 C CA . LYS A 1 89 ? -9.105 10.878 19.716 1.00 94.38 89 LYS A CA 1
ATOM 750 C C . LYS A 1 89 ? -7.771 10.666 19.008 1.00 94.38 89 LYS A C 1
ATOM 752 O O . LYS A 1 89 ? -6.724 10.784 19.631 1.00 94.38 89 LYS A O 1
ATOM 757 N N . GLY A 1 90 ? -7.803 10.341 17.721 1.00 95.62 90 GLY A N 1
ATOM 758 C CA . GLY A 1 90 ? -6.627 9.982 16.940 1.00 95.62 90 GLY A CA 1
ATOM 759 C C . GLY A 1 90 ? -6.940 9.876 15.455 1.00 95.62 90 GLY A C 1
ATOM 760 O O . GLY A 1 90 ? -8.028 10.239 15.006 1.00 95.62 90 GLY A O 1
ATOM 761 N N . THR A 1 91 ? -5.967 9.392 14.686 1.00 95.25 91 THR A N 1
ATOM 762 C CA . THR A 1 91 ? -6.101 9.209 13.237 1.00 95.25 91 THR A CA 1
ATOM 763 C C . THR A 1 91 ? -6.091 7.729 12.896 1.00 95.25 91 THR A C 1
ATOM 765 O O . THR A 1 91 ? -5.149 7.009 13.224 1.00 95.25 91 THR A O 1
ATOM 768 N N . VAL A 1 92 ? -7.135 7.294 12.201 1.00 96.62 92 VAL A N 1
ATOM 769 C CA . VAL A 1 92 ? -7.256 5.943 11.662 1.00 96.62 92 VAL A CA 1
ATOM 770 C C . VAL A 1 92 ? -7.206 6.062 10.149 1.00 96.62 92 VAL A C 1
ATOM 772 O O . VAL A 1 92 ? -7.913 6.874 9.561 1.00 96.62 92 VAL A O 1
ATOM 775 N N . VAL A 1 93 ? -6.336 5.281 9.525 1.00 95.12 93 VAL A N 1
ATOM 776 C CA . VAL A 1 93 ? -6.234 5.152 8.075 1.00 95.12 93 VAL A CA 1
ATOM 777 C C . VAL A 1 93 ? -6.765 3.783 7.706 1.00 95.12 93 VAL A C 1
ATOM 779 O O . VAL A 1 93 ? -6.465 2.796 8.380 1.00 95.12 93 VAL A O 1
ATOM 782 N N . THR A 1 94 ? -7.528 3.732 6.622 1.00 96.62 94 THR A N 1
ATOM 783 C CA . THR A 1 94 ? -7.957 2.483 6.008 1.00 96.62 94 THR A CA 1
ATOM 784 C C . THR A 1 94 ? -7.752 2.522 4.506 1.00 96.62 94 THR A C 1
ATOM 786 O O . THR A 1 94 ? -7.653 3.591 3.904 1.00 96.62 94 THR A O 1
ATOM 789 N N . GLY A 1 95 ? -7.663 1.343 3.909 1.00 95.06 95 GLY A N 1
ATOM 790 C CA . GLY A 1 95 ? -7.625 1.177 2.469 1.00 95.06 95 GLY A CA 1
ATOM 791 C C . GLY A 1 95 ? -7.993 -0.249 2.100 1.00 95.06 95 GLY A C 1
ATOM 792 O O . GLY A 1 95 ? -7.624 -1.193 2.798 1.00 95.06 95 GLY A O 1
ATOM 793 N N . ARG A 1 96 ? -8.716 -0.411 0.996 1.00 95.38 96 ARG A N 1
ATOM 794 C CA . ARG A 1 96 ? -8.978 -1.727 0.412 1.00 95.38 96 ARG A CA 1
ATOM 795 C C . ARG A 1 96 ? -7.657 -2.396 0.024 1.00 95.38 96 ARG A C 1
ATOM 797 O O . ARG A 1 96 ? -6.798 -1.753 -0.580 1.00 95.38 96 ARG A O 1
ATOM 804 N N . LEU A 1 97 ? -7.516 -3.685 0.323 1.00 95.25 97 LEU A N 1
ATOM 805 C CA . LEU A 1 97 ? -6.475 -4.504 -0.289 1.00 95.25 97 LEU A CA 1
ATOM 806 C C . LEU A 1 97 ? -6.884 -4.810 -1.732 1.00 95.25 97 LEU A C 1
ATOM 808 O O . LEU A 1 97 ? -7.890 -5.477 -1.969 1.00 95.25 97 LEU A O 1
ATOM 812 N N . GLU A 1 98 ? -6.123 -4.290 -2.688 1.00 92.50 98 GLU A N 1
ATOM 813 C CA . GLU A 1 98 ? -6.402 -4.484 -4.109 1.00 92.50 98 GLU A CA 1
ATOM 814 C C . GLU A 1 98 ? -5.695 -5.706 -4.677 1.00 92.50 98 GLU A C 1
ATOM 816 O O . GLU A 1 98 ? -4.533 -5.977 -4.362 1.00 92.50 98 GLU A O 1
ATOM 821 N N . GLU A 1 99 ? -6.369 -6.393 -5.595 1.00 92.00 99 GLU A N 1
ATOM 822 C CA . GLU A 1 99 ? -5.691 -7.319 -6.488 1.00 92.00 99 GLU A CA 1
ATOM 823 C C . GLU A 1 99 ? -4.964 -6.558 -7.606 1.00 92.00 99 GLU A C 1
ATOM 825 O O . GLU A 1 99 ? -5.419 -5.490 -8.029 1.00 92.00 99 GLU A O 1
ATOM 830 N N . PRO A 1 100 ? -3.887 -7.122 -8.187 1.00 92.62 100 PRO A N 1
ATOM 831 C CA . PRO A 1 100 ? -3.172 -6.477 -9.287 1.00 92.62 100 PRO A CA 1
ATOM 832 C C . PRO A 1 100 ? -4.077 -6.046 -10.451 1.00 92.62 100 PRO A C 1
ATOM 834 O O . PRO A 1 100 ? -3.854 -4.998 -11.049 1.00 92.62 100 PRO A O 1
ATOM 837 N N . LYS A 1 101 ? -5.123 -6.823 -10.767 1.00 92.62 101 LYS A N 1
ATOM 838 C CA . LYS A 1 101 ? -6.076 -6.488 -11.838 1.00 92.62 101 LYS A CA 1
ATOM 839 C C . LYS A 1 101 ? -6.944 -5.275 -11.496 1.00 92.62 101 LYS A C 1
ATOM 841 O O . LYS A 1 101 ? -7.150 -4.445 -12.377 1.00 92.62 101 LYS A O 1
ATOM 846 N N . ASP A 1 102 ? -7.398 -5.158 -10.248 1.00 92.00 102 ASP A N 1
ATOM 847 C CA . ASP A 1 102 ? -8.179 -4.008 -9.773 1.00 92.00 102 ASP A CA 1
ATOM 848 C C . ASP A 1 102 ? -7.336 -2.732 -9.854 1.00 92.00 102 ASP A C 1
ATOM 850 O O . ASP A 1 102 ? -7.767 -1.713 -10.400 1.00 92.00 102 ASP A O 1
ATOM 854 N N . THR A 1 103 ? -6.079 -2.822 -9.406 1.00 93.00 103 THR A N 1
ATOM 855 C CA . THR A 1 103 ? -5.115 -1.727 -9.508 1.00 93.00 103 THR A CA 1
ATOM 856 C C . THR A 1 103 ? -4.925 -1.297 -10.963 1.00 93.00 103 THR A C 1
ATOM 858 O O . THR A 1 103 ? -5.000 -0.112 -11.255 1.00 93.00 103 THR A O 1
ATOM 861 N N . LEU A 1 104 ? -4.760 -2.207 -11.924 1.00 93.56 104 LEU A N 1
ATOM 862 C CA . LEU A 1 104 ? -4.597 -1.811 -13.334 1.00 93.56 104 LEU A CA 1
ATOM 863 C C . LEU A 1 104 ? -5.833 -1.114 -13.939 1.00 93.56 104 LEU A C 1
ATOM 865 O O . LEU A 1 104 ? -5.705 -0.417 -14.944 1.00 93.56 104 LEU A O 1
ATOM 869 N N . GLN A 1 105 ? -7.015 -1.277 -13.341 1.00 92.38 105 GLN A N 1
ATOM 870 C CA . GLN A 1 105 ? -8.276 -0.735 -13.854 1.00 92.38 105 GLN A CA 1
ATOM 871 C C . GLN A 1 105 ? -8.694 0.593 -13.208 1.00 92.38 105 GLN A C 1
ATOM 873 O O . GLN A 1 105 ? -9.597 1.257 -13.722 1.00 92.38 105 GLN A O 1
ATOM 878 N N . ARG A 1 106 ? -8.058 1.024 -12.108 1.00 92.94 106 ARG A N 1
ATOM 879 C CA . ARG A 1 106 ? -8.450 2.271 -11.434 1.00 92.94 106 ARG A CA 1
ATOM 880 C C . ARG A 1 106 ? -8.207 3.497 -12.307 1.00 92.94 106 ARG A C 1
ATOM 882 O O . ARG A 1 106 ? -7.101 3.747 -12.793 1.00 92.94 106 ARG A O 1
ATOM 889 N N . GLU A 1 107 ? -9.213 4.365 -12.341 1.00 94.88 107 GLU A N 1
ATOM 890 C CA . GLU A 1 107 ? -9.122 5.674 -12.984 1.00 94.88 107 GLU A CA 1
ATOM 891 C C . GLU A 1 107 ? -7.965 6.518 -12.427 1.00 94.88 107 GLU A C 1
ATOM 893 O O . GLU A 1 107 ? -7.266 7.184 -13.188 1.00 94.88 107 GLU A O 1
ATOM 898 N N . HIS A 1 108 ? -7.686 6.425 -11.121 1.00 93.50 108 HIS A N 1
ATOM 899 C CA . HIS A 1 108 ? -6.580 7.145 -10.485 1.00 93.50 108 HIS A CA 1
ATOM 900 C C . HIS A 1 108 ? -5.226 6.885 -11.167 1.00 93.50 108 HIS A C 1
ATOM 902 O O . HIS A 1 108 ? -4.486 7.827 -11.458 1.00 93.50 108 HIS A O 1
ATOM 908 N N . TRP A 1 109 ? -4.902 5.623 -11.465 1.00 93.56 109 TRP A N 1
ATOM 909 C CA . TRP A 1 109 ? -3.630 5.263 -12.099 1.00 93.56 109 TRP A CA 1
ATOM 910 C C . TRP A 1 109 ? -3.599 5.620 -13.584 1.00 93.56 109 TRP A C 1
ATOM 912 O O . TRP A 1 109 ? -2.542 5.996 -14.098 1.00 93.56 109 TRP A O 1
ATOM 922 N N . LYS A 1 110 ? -4.762 5.594 -14.248 1.00 91.44 110 LYS A N 1
ATOM 923 C CA . LYS A 1 110 ? -4.926 6.077 -15.623 1.00 91.44 110 LYS A CA 1
ATOM 924 C C . LYS A 1 110 ? -4.662 7.582 -15.725 1.00 91.44 110 LYS A C 1
ATOM 926 O O . LYS A 1 110 ? -3.855 7.995 -16.552 1.00 91.44 110 LYS A O 1
ATOM 931 N N . LEU A 1 111 ? -5.272 8.390 -14.854 1.00 93.25 111 LEU A N 1
ATOM 932 C CA . LEU A 1 111 ? -5.080 9.848 -14.804 1.00 93.25 111 LEU A CA 1
ATOM 933 C C . LEU A 1 111 ? -3.634 10.237 -14.479 1.00 93.25 111 LEU A C 1
ATOM 935 O O . LEU A 1 111 ? -3.135 11.258 -14.945 1.00 93.25 111 LEU A O 1
ATOM 939 N N . ARG A 1 112 ? -2.946 9.421 -13.676 1.00 92.44 112 ARG A N 1
ATOM 940 C CA . ARG A 1 112 ? -1.542 9.651 -13.320 1.00 92.44 112 ARG A CA 1
ATOM 941 C C . ARG A 1 112 ? -0.555 9.140 -14.360 1.00 92.44 112 ARG A C 1
ATOM 943 O O . ARG A 1 112 ? 0.637 9.387 -14.177 1.00 92.44 112 ARG A O 1
ATOM 950 N N . HIS A 1 113 ? -1.013 8.459 -15.411 1.00 91.50 113 HIS A N 1
ATOM 951 C CA . HIS A 1 113 ? -0.160 7.760 -16.375 1.00 91.50 113 HIS A CA 1
ATOM 952 C C . HIS A 1 113 ? 0.862 6.846 -15.678 1.00 91.50 113 HIS A C 1
ATOM 954 O O . HIS A 1 113 ? 2.036 6.831 -16.025 1.00 91.50 113 HIS A O 1
ATOM 960 N N . THR A 1 114 ? 0.435 6.143 -14.623 1.00 94.06 114 THR A N 1
ATOM 961 C CA . THR A 1 114 ? 1.324 5.280 -13.826 1.00 94.06 114 THR A CA 1
ATOM 962 C C . THR A 1 114 ? 1.711 4.009 -14.568 1.00 94.06 114 THR A C 1
ATOM 964 O O . THR A 1 114 ? 2.803 3.495 -14.351 1.00 94.06 114 THR A O 1
ATOM 967 N N . PHE A 1 115 ? 0.844 3.516 -15.449 1.00 94.19 115 PHE A N 1
ATOM 968 C C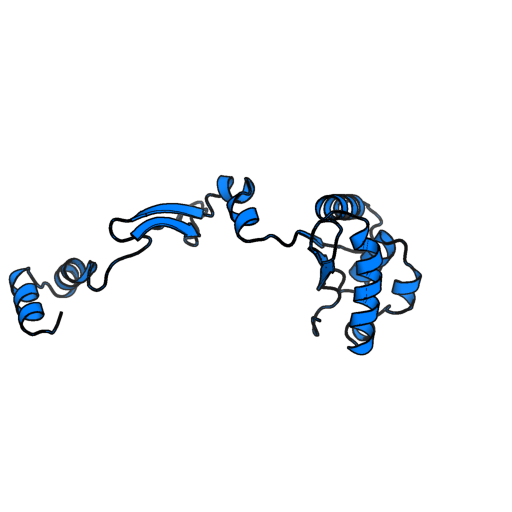A . PHE A 1 115 ? 1.149 2.413 -16.352 1.00 94.19 115 PHE A CA 1
ATOM 969 C C . PHE A 1 115 ? 1.084 2.919 -17.790 1.00 94.19 115 PHE A C 1
ATOM 971 O O . PHE A 1 115 ? 0.177 3.676 -18.142 1.00 94.19 115 PHE A O 1
ATOM 978 N N . VAL A 1 116 ? 2.060 2.521 -18.602 1.00 92.62 116 VAL A N 1
ATOM 979 C CA . VAL A 1 116 ? 2.220 2.976 -19.985 1.00 92.62 116 VAL A CA 1
ATOM 980 C C . VAL A 1 116 ? 2.295 1.760 -20.897 1.00 92.62 116 VAL A C 1
ATOM 982 O O . VAL A 1 116 ? 3.033 0.809 -20.629 1.00 92.62 116 VAL A O 1
ATOM 985 N N . GLU A 1 117 ? 1.504 1.790 -21.964 1.00 93.25 117 GLU A N 1
ATOM 986 C CA . GLU A 1 117 ? 1.507 0.763 -23.000 1.00 93.25 117 GLU A CA 1
ATOM 987 C C . GLU A 1 117 ? 2.606 1.047 -24.026 1.00 93.25 117 GLU A C 1
ATOM 989 O O . GLU A 1 117 ? 2.773 2.179 -24.485 1.00 93.25 117 GLU A O 1
ATOM 994 N N . PHE A 1 118 ? 3.336 0.004 -24.408 1.00 93.12 118 PHE A N 1
ATOM 995 C CA . PHE A 1 118 ? 4.332 0.032 -25.471 1.00 93.12 118 PHE A CA 1
ATOM 996 C C . PHE A 1 118 ? 4.027 -1.058 -26.486 1.00 93.12 118 PHE A C 1
ATOM 998 O O . PHE A 1 118 ? 3.681 -2.173 -26.106 1.00 93.12 118 PHE A O 1
ATOM 1005 N N . ASP A 1 119 ? 4.212 -0.746 -27.765 1.00 93.50 119 ASP A N 1
ATOM 1006 C CA . ASP A 1 119 ? 4.338 -1.751 -28.817 1.00 93.50 119 ASP A CA 1
ATOM 1007 C C . ASP A 1 119 ? 5.835 -1.978 -29.060 1.00 93.50 119 ASP A C 1
ATOM 1009 O O . ASP A 1 119 ? 6.500 -1.199 -29.749 1.00 93.50 119 ASP A O 1
ATOM 1013 N N . ASP A 1 120 ? 6.400 -2.957 -28.356 1.00 92.00 120 ASP A N 1
ATOM 1014 C CA . ASP A 1 120 ? 7.823 -3.264 -28.420 1.00 92.00 120 ASP A CA 1
ATOM 1015 C C . ASP A 1 120 ? 8.121 -4.169 -29.631 1.00 92.00 120 ASP A C 1
ATOM 1017 O O . ASP A 1 120 ? 7.446 -5.182 -29.824 1.00 92.00 120 ASP A O 1
ATOM 1021 N N . PRO A 1 121 ? 9.158 -3.875 -30.436 1.00 89.12 121 PRO A N 1
ATOM 1022 C CA . PRO A 1 121 ? 9.460 -4.651 -31.641 1.00 89.12 121 PRO A CA 1
ATOM 1023 C C . PRO A 1 121 ? 9.856 -6.115 -31.379 1.00 89.12 121 PRO A C 1
ATOM 1025 O O . PRO A 1 121 ? 9.862 -6.910 -32.317 1.00 89.12 121 PRO A O 1
ATOM 1028 N N . TYR A 1 122 ? 10.202 -6.480 -30.142 1.00 88.94 122 TYR A N 1
ATOM 1029 C CA . TYR A 1 122 ? 10.616 -7.832 -29.759 1.00 88.94 122 TYR A CA 1
ATOM 1030 C C . TYR A 1 122 ? 9.582 -8.544 -28.884 1.00 88.94 122 TYR A C 1
ATOM 1032 O O . TYR A 1 122 ? 9.444 -9.762 -28.981 1.00 88.94 122 TYR A O 1
ATOM 1040 N N . TYR A 1 123 ? 8.864 -7.801 -28.040 1.00 89.06 123 TYR A N 1
ATOM 1041 C CA . TYR A 1 123 ? 7.924 -8.361 -27.061 1.00 89.06 123 TYR A CA 1
ATOM 1042 C C . TYR A 1 123 ? 6.449 -8.067 -27.377 1.00 89.06 123 TYR A C 1
ATOM 1044 O O . TYR A 1 123 ? 5.563 -8.564 -26.683 1.00 89.06 123 TYR A O 1
ATOM 1052 N N . GLY A 1 124 ? 6.173 -7.303 -28.437 1.00 92.62 124 GLY A N 1
ATOM 1053 C CA . GLY A 1 124 ? 4.831 -6.878 -28.821 1.00 92.62 124 GLY A CA 1
ATOM 1054 C C . GLY A 1 124 ? 4.232 -5.889 -27.824 1.00 92.62 124 GLY A C 1
ATOM 1055 O O . GLY A 1 124 ? 4.941 -5.126 -27.163 1.00 92.62 124 GLY A O 1
ATOM 1056 N N . LYS A 1 125 ? 2.901 -5.908 -27.702 1.00 95.31 125 LYS A N 1
ATOM 1057 C CA . LYS A 1 125 ? 2.183 -5.030 -26.775 1.00 95.31 125 LYS A CA 1
ATOM 1058 C C . LYS A 1 125 ? 2.450 -5.421 -25.326 1.00 95.31 125 LYS A C 1
ATOM 1060 O O . LYS A 1 125 ? 2.020 -6.484 -24.881 1.00 95.31 125 LYS A O 1
ATOM 1065 N N . ILE A 1 126 ? 3.096 -4.530 -24.585 1.00 94.25 126 ILE A N 1
ATOM 1066 C CA . ILE A 1 126 ? 3.406 -4.699 -23.166 1.00 94.25 126 ILE A CA 1
ATOM 1067 C C . ILE A 1 126 ? 2.960 -3.484 -22.357 1.00 94.25 126 ILE A C 1
ATOM 1069 O O . ILE A 1 126 ? 2.930 -2.358 -22.850 1.00 94.25 126 ILE A O 1
ATOM 1073 N N . LEU A 1 127 ? 2.633 -3.725 -21.090 1.00 93.38 127 LEU A N 1
ATOM 1074 C CA . LEU A 1 127 ? 2.279 -2.699 -20.119 1.00 93.38 127 LEU A CA 1
ATOM 1075 C C . LEU A 1 127 ? 3.388 -2.619 -19.073 1.00 93.38 1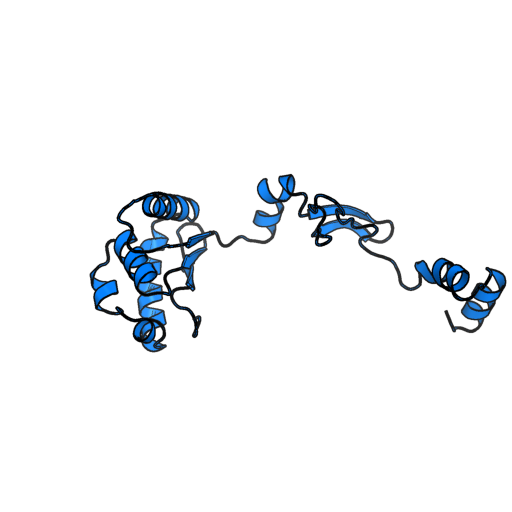27 LEU A C 1
ATOM 1077 O O . LEU A 1 127 ? 3.721 -3.625 -18.446 1.00 93.38 127 LEU A O 1
ATOM 1081 N N . VAL A 1 128 ? 3.959 -1.433 -18.880 1.00 93.75 128 VAL A N 1
ATOM 1082 C CA . VAL A 1 128 ? 5.033 -1.203 -17.904 1.00 93.75 128 VAL A CA 1
ATOM 1083 C C . VAL A 1 128 ? 4.630 -0.129 -16.905 1.00 93.75 128 VAL A C 1
ATOM 1085 O O . VAL A 1 128 ? 3.908 0.808 -17.242 1.00 93.75 128 VAL A O 1
ATOM 1088 N N . GLN A 1 129 ? 5.105 -0.249 -15.668 1.00 93.94 129 GLN A N 1
ATOM 1089 C CA . GLN A 1 129 ? 4.969 0.814 -14.678 1.00 93.94 129 GLN A CA 1
ATOM 1090 C C . GLN A 1 129 ? 5.953 1.948 -14.999 1.00 93.94 129 GLN A C 1
ATOM 1092 O O . GLN A 1 129 ? 7.155 1.714 -15.124 1.00 93.94 129 GLN A O 1
ATOM 1097 N N . ASP A 1 130 ? 5.459 3.183 -15.089 1.00 93.06 130 ASP A N 1
ATOM 1098 C CA . ASP A 1 130 ? 6.295 4.371 -15.233 1.00 93.06 130 ASP A CA 1
ATOM 1099 C C . ASP A 1 130 ? 6.874 4.803 -13.883 1.00 93.06 130 ASP A C 1
ATOM 1101 O O . ASP A 1 130 ? 6.226 5.456 -13.063 1.00 93.06 130 ASP A O 1
ATOM 1105 N N . SER A 1 131 ? 8.132 4.421 -13.658 1.00 87.94 131 SER A N 1
ATOM 1106 C CA . SER A 1 131 ? 8.941 4.837 -12.512 1.00 87.94 131 SER A CA 1
ATOM 1107 C C . SER A 1 131 ? 9.934 5.953 -12.860 1.00 87.94 131 SER A C 1
ATOM 1109 O O . SER A 1 131 ? 10.897 6.168 -12.127 1.00 87.94 131 SER A O 1
ATOM 1111 N N . SER A 1 132 ? 9.755 6.652 -13.986 1.00 89.88 132 SER A N 1
ATOM 1112 C CA . SER A 1 132 ? 10.724 7.642 -14.474 1.00 89.88 132 SER A CA 1
ATOM 1113 C C . SER A 1 132 ? 10.658 8.991 -13.751 1.00 89.88 132 SER A C 1
ATOM 1115 O O . SER A 1 132 ? 11.475 9.864 -14.029 1.00 89.88 132 SER A O 1
ATOM 1117 N N . PHE A 1 133 ? 9.722 9.174 -12.814 1.00 90.69 133 PHE A N 1
ATOM 1118 C CA . PHE A 1 133 ? 9.368 10.482 -12.249 1.00 90.69 133 PHE A CA 1
ATOM 1119 C C . PHE A 1 133 ? 8.849 11.450 -13.333 1.00 90.69 133 PHE A C 1
ATOM 1121 O O . PHE A 1 133 ? 9.187 12.635 -13.371 1.00 90.69 133 PHE A O 1
ATOM 1128 N N . HIS A 1 134 ? 7.991 10.957 -14.232 1.00 91.88 134 HIS A N 1
ATOM 1129 C CA . HIS A 1 134 ? 7.403 11.713 -15.349 1.00 91.88 134 HIS A CA 1
ATOM 1130 C C . HIS A 1 134 ? 6.583 12.942 -14.932 1.00 91.88 134 HIS A C 1
ATOM 1132 O O . HIS A 1 134 ? 6.352 13.823 -15.754 1.00 91.88 134 HIS A O 1
ATOM 1138 N N . GLN A 1 135 ? 6.188 13.033 -13.660 1.00 91.25 135 GLN A N 1
ATOM 1139 C CA . GLN A 1 135 ? 5.435 14.158 -13.096 1.00 91.25 135 GLN A CA 1
ATOM 1140 C C . GLN A 1 135 ? 6.318 15.316 -12.584 1.00 91.25 135 GLN A C 1
ATOM 1142 O O . GLN A 1 135 ? 5.802 16.284 -12.023 1.00 91.25 135 GLN A O 1
ATOM 1147 N N . MET A 1 136 ? 7.648 15.254 -12.733 1.00 94.88 136 MET A N 1
ATOM 1148 C CA . MET A 1 136 ? 8.519 16.377 -12.360 1.00 94.88 136 MET A CA 1
ATOM 1149 C C . MET A 1 136 ? 8.244 17.603 -13.242 1.00 94.88 136 MET A C 1
ATOM 1151 O O . MET A 1 136 ? 8.361 17.542 -14.461 1.00 94.88 136 MET A O 1
ATOM 1155 N N . SER A 1 137 ? 7.959 18.750 -12.620 1.00 95.75 137 SER A N 1
ATOM 1156 C CA . SER A 1 137 ? 7.523 19.967 -13.326 1.00 95.75 137 SER A CA 1
ATOM 1157 C C . SER A 1 137 ? 8.571 20.589 -14.257 1.00 95.75 137 SER A C 1
ATOM 1159 O O . SER A 1 137 ? 8.206 21.267 -15.212 1.00 95.75 137 SER A O 1
ATOM 1161 N N . ARG A 1 138 ? 9.869 20.384 -13.990 1.00 96.19 138 ARG A N 1
ATOM 1162 C CA . ARG A 1 138 ? 10.974 20.952 -14.792 1.00 96.19 138 ARG A CA 1
ATOM 1163 C C . ARG A 1 138 ? 11.709 19.920 -15.640 1.00 96.19 138 ARG A C 1
ATOM 1165 O O . ARG A 1 138 ? 12.140 20.230 -16.744 1.00 96.19 138 ARG A O 1
ATOM 1172 N N . THR A 1 139 ? 11.873 18.711 -15.117 1.00 95.69 139 THR A N 1
ATOM 1173 C CA . THR A 1 139 ? 12.651 17.637 -15.748 1.00 95.69 139 THR A CA 1
ATOM 1174 C C . THR A 1 139 ? 11.857 16.334 -15.717 1.00 95.69 139 THR A C 1
ATOM 1176 O O . THR A 1 139 ? 12.266 15.392 -15.038 1.00 95.69 139 THR A O 1
ATOM 1179 N N . PRO A 1 140 ? 10.690 16.282 -16.381 1.00 94.38 140 PRO A N 1
ATOM 1180 C CA . PRO A 1 140 ? 9.851 15.096 -16.360 1.00 94.38 140 PRO A CA 1
ATOM 1181 C C . PRO A 1 140 ? 10.599 13.919 -16.982 1.00 94.38 140 PRO A C 1
ATOM 1183 O O . PRO A 1 140 ? 11.097 14.005 -18.110 1.00 94.38 140 PRO A O 1
ATOM 1186 N N . GLY A 1 141 ? 10.657 12.815 -16.243 1.00 93.88 141 GLY A N 1
ATOM 1187 C CA . GLY A 1 141 ? 11.158 11.554 -16.759 1.00 93.88 141 GLY A CA 1
ATOM 1188 C C . GLY A 1 141 ? 10.409 11.057 -17.990 1.00 93.88 141 GLY A C 1
ATOM 1189 O O . GLY A 1 141 ? 9.301 11.499 -18.322 1.00 93.88 141 GLY A O 1
ATOM 1190 N N . ARG A 1 142 ? 11.065 10.140 -18.699 1.00 91.88 142 ARG A N 1
ATOM 1191 C CA . ARG A 1 142 ? 10.515 9.426 -19.850 1.00 91.88 142 ARG A CA 1
ATOM 1192 C C . ARG A 1 142 ? 11.069 8.009 -19.857 1.00 91.88 142 ARG A C 1
ATOM 1194 O O . ARG A 1 142 ? 12.285 7.830 -19.751 1.00 91.88 142 ARG A O 1
ATOM 1201 N N . ILE A 1 143 ? 10.210 7.029 -20.102 1.00 92.06 143 ILE A N 1
ATOM 1202 C CA . ILE A 1 143 ? 10.647 5.710 -20.560 1.00 92.06 143 ILE A CA 1
ATOM 1203 C C . ILE A 1 143 ? 10.907 5.813 -22.065 1.00 92.06 143 ILE A C 1
ATOM 1205 O O . ILE A 1 143 ? 9.997 6.092 -22.841 1.00 92.06 143 ILE A O 1
ATOM 1209 N N . LYS A 1 144 ? 12.163 5.634 -22.483 1.00 88.62 144 LYS A N 1
ATOM 1210 C CA . LYS A 1 144 ? 12.539 5.695 -23.908 1.00 88.62 144 LYS A CA 1
ATOM 1211 C C . LYS A 1 144 ? 12.353 4.360 -24.625 1.00 88.62 144 LYS A C 1
ATOM 1213 O O . LYS A 1 144 ? 12.053 4.341 -25.811 1.00 88.62 144 LYS A O 1
ATOM 1218 N N . TRP A 1 145 ? 12.575 3.267 -23.909 1.00 88.50 145 TRP A N 1
ATOM 1219 C CA . TRP A 1 145 ? 12.386 1.901 -24.377 1.00 88.50 145 TRP A CA 1
ATOM 1220 C C . TRP A 1 145 ? 12.104 1.019 -23.154 1.00 88.50 145 TRP A C 1
ATOM 1222 O O . TRP A 1 145 ? 12.783 1.182 -22.136 1.00 88.50 145 TRP A O 1
ATOM 1232 N N . PRO A 1 146 ? 11.120 0.113 -23.222 1.00 89.00 146 PRO A N 1
ATOM 1233 C CA . PRO A 1 146 ? 10.804 -0.786 -22.117 1.00 89.00 146 PRO A CA 1
ATOM 1234 C C . PRO A 1 146 ? 11.780 -1.968 -22.057 1.00 89.00 146 PRO A C 1
ATOM 1236 O O . PRO A 1 146 ? 12.147 -2.414 -20.973 1.00 89.00 146 PRO A O 1
ATOM 1239 N N . CYS A 1 147 ? 12.231 -2.459 -23.213 1.00 84.31 147 CYS A N 1
ATOM 1240 C CA . CYS A 1 147 ? 13.146 -3.585 -23.352 1.00 84.31 147 CYS A CA 1
ATOM 1241 C C . CYS A 1 147 ? 14.126 -3.340 -24.512 1.00 84.31 147 CYS A C 1
ATOM 1243 O O . CYS A 1 147 ? 13.852 -2.577 -25.437 1.00 84.31 147 CYS A O 1
ATOM 1245 N N . ARG A 1 148 ? 15.300 -3.980 -24.467 1.00 86.75 148 ARG A N 1
ATOM 1246 C CA . ARG A 1 148 ? 16.251 -4.055 -25.589 1.00 86.75 148 ARG A CA 1
ATOM 1247 C C . ARG A 1 148 ? 16.877 -5.451 -25.602 1.00 86.75 148 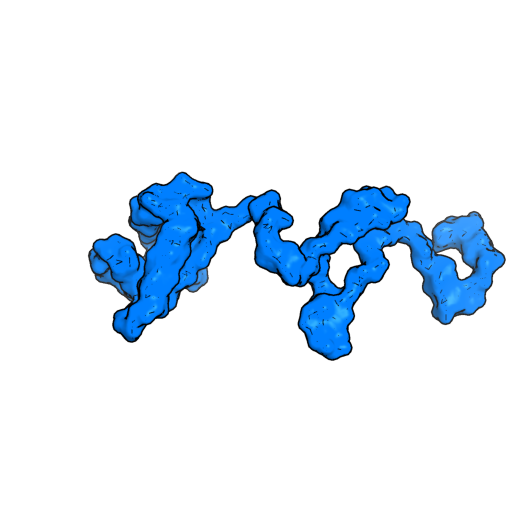ARG A C 1
ATOM 1249 O O . ARG A 1 148 ? 17.176 -5.968 -24.524 1.00 86.75 148 ARG A O 1
ATOM 1256 N N . PRO A 1 149 ? 17.084 -6.075 -26.773 1.00 89.12 149 PRO A N 1
ATOM 1257 C CA . PRO A 1 149 ? 17.771 -7.355 -26.834 1.00 89.12 149 PRO A CA 1
ATOM 1258 C C . PRO A 1 149 ? 19.243 -7.203 -26.444 1.00 89.12 149 PRO A C 1
ATOM 1260 O O . PRO A 1 149 ? 19.816 -6.108 -26.461 1.00 89.12 149 PRO A O 1
ATOM 1263 N N . ILE A 1 150 ? 19.872 -8.330 -26.123 1.00 90.31 150 ILE A N 1
ATOM 1264 C CA . ILE A 1 150 ? 21.308 -8.376 -25.846 1.00 90.31 150 ILE A CA 1
ATOM 1265 C C . ILE A 1 150 ? 22.062 -7.827 -27.066 1.00 90.31 150 ILE A C 1
ATOM 1267 O O . ILE A 1 150 ? 21.792 -8.202 -28.205 1.00 90.31 150 ILE A O 1
ATOM 1271 N N . GLY A 1 151 ? 22.979 -6.890 -26.823 1.00 91.25 151 GLY A N 1
ATOM 1272 C CA . GLY A 1 151 ? 23.797 -6.273 -27.867 1.00 91.25 151 GLY A CA 1
ATOM 1273 C C . GLY A 1 151 ? 23.108 -5.194 -28.715 1.00 91.25 151 GLY A C 1
ATOM 1274 O O . GLY A 1 151 ? 23.746 -4.659 -29.623 1.00 91.25 151 GLY A O 1
ATOM 1275 N N . ALA A 1 152 ? 21.856 -4.811 -28.421 1.00 90.62 152 ALA A N 1
ATOM 1276 C CA . ALA A 1 152 ? 21.096 -3.838 -29.223 1.00 90.62 152 ALA A CA 1
ATOM 1277 C C . ALA A 1 152 ? 21.780 -2.472 -29.390 1.00 90.62 152 ALA A C 1
ATOM 1279 O O . ALA A 1 152 ? 21.520 -1.767 -30.364 1.00 90.62 152 ALA A O 1
ATOM 1280 N N . ASP A 1 153 ? 22.616 -2.082 -28.427 1.00 92.50 153 ASP A N 1
ATOM 1281 C CA . ASP A 1 153 ? 23.324 -0.802 -28.416 1.00 92.50 153 ASP A CA 1
ATOM 1282 C C . ASP A 1 153 ? 24.822 -0.943 -28.732 1.00 92.50 153 ASP A C 1
ATOM 1284 O O . ASP A 1 153 ? 25.526 0.066 -28.747 1.00 92.50 153 ASP A O 1
ATOM 1288 N N . ASN A 1 154 ? 25.328 -2.146 -29.049 1.00 94.19 154 ASN A N 1
ATOM 1289 C CA . ASN A 1 154 ? 26.758 -2.373 -29.307 1.00 94.19 154 ASN A CA 1
ATOM 1290 C C . ASN A 1 154 ? 27.285 -1.421 -30.386 1.00 94.19 154 ASN A C 1
ATOM 1292 O O . ASN A 1 154 ? 28.253 -0.697 -30.166 1.00 94.19 154 ASN A O 1
ATOM 1296 N N . ALA A 1 155 ? 26.604 -1.334 -31.530 1.00 93.94 155 ALA A N 1
ATOM 1297 C CA . ALA A 1 155 ? 27.035 -0.448 -32.607 1.00 93.94 155 ALA A CA 1
ATOM 1298 C C . ALA A 1 155 ? 27.068 1.032 -32.186 1.00 93.94 155 ALA A C 1
ATOM 1300 O O . ALA A 1 155 ? 28.004 1.753 -32.536 1.00 93.94 155 ALA A O 1
ATOM 1301 N N . LEU A 1 156 ? 26.079 1.479 -31.404 1.00 94.44 156 LEU A N 1
ATOM 1302 C CA . LEU A 1 156 ? 25.996 2.855 -30.915 1.00 94.44 156 LEU A CA 1
ATOM 1303 C C . LEU A 1 156 ? 27.124 3.162 -29.921 1.00 94.44 156 LEU A C 1
ATOM 1305 O O . LEU A 1 156 ? 27.820 4.164 -30.077 1.00 94.44 156 LEU A O 1
ATOM 1309 N N . ILE A 1 157 ? 27.308 2.307 -28.913 1.00 95.19 157 ILE A N 1
ATOM 1310 C CA . ILE A 1 157 ? 28.267 2.502 -27.820 1.00 95.19 157 ILE A CA 1
ATOM 1311 C C . ILE A 1 157 ? 29.704 2.427 -28.338 1.00 95.19 157 ILE A C 1
ATOM 1313 O O . ILE A 1 157 ? 30.485 3.351 -28.114 1.00 95.19 157 ILE A O 1
ATOM 1317 N N . TYR A 1 158 ? 30.052 1.384 -29.091 1.00 96.00 158 TYR A N 1
ATOM 1318 C CA . TYR A 1 158 ? 31.413 1.198 -29.598 1.00 96.00 158 TYR A CA 1
ATOM 1319 C C . TYR A 1 158 ? 31.811 2.299 -30.585 1.00 96.00 158 TYR A C 1
ATOM 1321 O O . TYR A 1 158 ? 32.930 2.807 -30.526 1.00 96.00 158 TYR A O 1
ATOM 1329 N N . LYS A 1 159 ? 30.889 2.743 -31.446 1.00 95.75 159 LYS A N 1
ATOM 1330 C CA . LYS A 1 159 ? 31.147 3.887 -32.324 1.00 95.75 159 LYS A CA 1
ATOM 1331 C C . LYS A 1 159 ? 31.335 5.174 -31.522 1.00 95.75 159 LYS A C 1
ATOM 1333 O O . LYS A 1 159 ? 32.285 5.908 -31.773 1.00 95.75 159 LYS A O 1
ATOM 1338 N N . LYS A 1 160 ? 30.438 5.453 -30.570 1.00 96.81 160 LYS A N 1
ATOM 1339 C CA . LYS A 1 160 ? 30.426 6.716 -29.819 1.00 96.81 160 LYS A CA 1
ATOM 1340 C C . LYS A 1 160 ? 31.624 6.866 -28.882 1.00 96.81 160 LYS A C 1
ATOM 1342 O O . LYS A 1 160 ? 32.154 7.965 -28.775 1.00 96.81 160 LYS A O 1
ATOM 1347 N N . PHE A 1 161 ? 32.017 5.796 -28.195 1.00 97.06 161 PHE A N 1
ATOM 1348 C CA . PHE A 1 161 ? 33.015 5.866 -27.125 1.00 97.06 161 PHE A CA 1
ATOM 1349 C C . PHE A 1 161 ? 34.384 5.308 -27.516 1.00 97.06 161 PHE A C 1
ATOM 1351 O O . PHE A 1 161 ? 35.382 5.750 -26.958 1.00 97.06 161 PHE A O 1
ATOM 1358 N N . LEU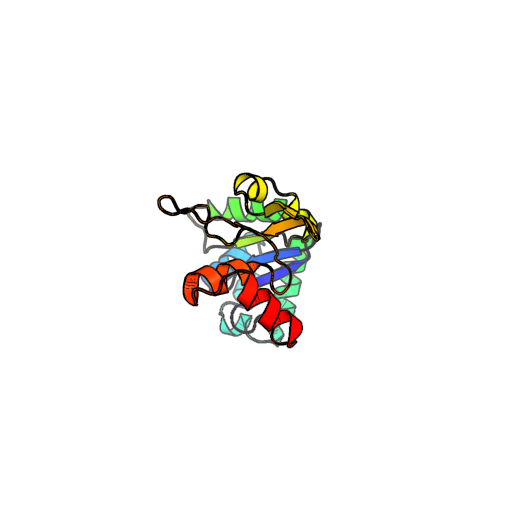 A 1 162 ? 34.449 4.374 -28.472 1.00 94.75 162 LEU A N 1
ATOM 1359 C CA . LEU A 1 162 ? 35.707 3.748 -28.903 1.00 94.75 162 LEU A CA 1
ATOM 1360 C C . LEU A 1 162 ? 36.104 4.125 -30.338 1.00 94.75 162 LEU A C 1
ATOM 1362 O O . LEU A 1 162 ? 37.186 3.763 -30.791 1.00 94.75 162 LEU A O 1
ATOM 1366 N N . GLY A 1 163 ? 35.238 4.836 -31.070 1.00 95.31 163 GLY A N 1
ATOM 1367 C CA . GLY A 1 163 ? 35.479 5.205 -32.466 1.00 95.31 163 GLY A CA 1
ATOM 1368 C C . GLY A 1 163 ? 35.438 4.018 -33.431 1.00 95.31 163 GLY A C 1
ATOM 1369 O O . GLY A 1 163 ? 35.911 4.127 -34.561 1.00 95.31 163 GLY A O 1
ATOM 1370 N N . TYR A 1 164 ? 34.899 2.868 -33.014 1.00 96.38 164 TYR A N 1
ATOM 1371 C CA . TYR A 1 164 ? 34.899 1.671 -33.852 1.00 96.38 164 TYR A CA 1
ATOM 1372 C C . TYR A 1 164 ? 33.829 1.787 -34.934 1.00 96.38 164 TYR A C 1
ATOM 1374 O O . TYR A 1 164 ? 32.630 1.851 -34.660 1.00 96.38 164 TYR A O 1
ATOM 1382 N N . GLY A 1 165 ? 34.288 1.826 -36.184 1.00 93.94 165 GLY A N 1
ATOM 1383 C CA . GLY A 1 165 ? 33.421 1.790 -37.353 1.00 93.94 165 GLY A CA 1
ATOM 1384 C C . GLY A 1 165 ? 32.814 0.400 -37.598 1.00 93.94 165 GLY A C 1
ATOM 1385 O O . GLY A 1 165 ? 33.218 -0.579 -36.963 1.00 93.94 165 GLY A O 1
ATOM 1386 N N . PRO A 1 166 ? 31.885 0.291 -38.565 1.00 94.06 166 PRO A N 1
ATOM 1387 C CA . PRO A 1 166 ? 31.206 -0.963 -38.894 1.00 94.06 166 PRO A CA 1
ATOM 1388 C C . PRO A 1 166 ? 32.165 -2.132 -39.152 1.00 94.06 166 PRO A C 1
ATOM 1390 O O . PRO A 1 166 ? 31.963 -3.215 -38.615 1.00 94.06 166 PRO A O 1
ATOM 1393 N N . SER A 1 167 ? 33.266 -1.903 -39.878 1.00 96.12 167 SER A N 1
ATOM 1394 C CA . SER A 1 167 ? 34.242 -2.954 -40.199 1.00 96.12 167 SER A CA 1
ATOM 1395 C C . SER A 1 167 ? 34.897 -3.563 -38.957 1.00 96.12 167 SER A C 1
ATOM 1397 O O . SER A 1 167 ? 35.111 -4.770 -38.898 1.00 96.12 167 SER A O 1
ATOM 1399 N N . LYS A 1 168 ? 35.189 -2.742 -37.938 1.00 95.12 168 LYS A N 1
ATOM 1400 C CA . LYS A 1 168 ? 35.799 -3.225 -36.694 1.00 95.12 168 LYS A CA 1
ATOM 1401 C C . LYS A 1 168 ? 34.801 -4.015 -35.848 1.00 95.12 168 LYS A C 1
ATOM 1403 O O . LYS A 1 168 ? 35.186 -4.971 -35.188 1.00 95.12 168 LYS A O 1
ATOM 1408 N N . LEU A 1 169 ? 33.525 -3.634 -35.879 1.00 95.00 169 LEU A N 1
ATOM 1409 C CA . LEU A 1 169 ? 32.464 -4.368 -35.190 1.00 95.00 169 LEU A CA 1
ATOM 1410 C C . LEU A 1 169 ? 32.231 -5.746 -35.801 1.00 95.00 169 LEU A C 1
ATOM 1412 O O . LEU A 1 169 ? 32.111 -6.715 -35.058 1.00 95.00 169 LEU A O 1
ATOM 1416 N N . GLU A 1 170 ? 32.222 -5.846 -37.129 1.00 95.31 170 GLU A N 1
ATOM 1417 C CA . GLU A 1 170 ? 32.117 -7.141 -37.807 1.00 95.31 170 GLU A CA 1
ATOM 1418 C C . GLU A 1 170 ? 33.338 -8.029 -37.527 1.00 95.31 170 GLU A C 1
ATOM 1420 O O . GLU A 1 170 ? 33.180 -9.217 -37.254 1.00 95.31 170 GLU A O 1
ATOM 1425 N N . GLU A 1 171 ? 34.548 -7.456 -37.464 1.00 96.75 171 GLU A N 1
ATOM 1426 C CA . GLU A 1 171 ? 35.741 -8.189 -37.016 1.00 96.75 171 GLU A CA 1
ATOM 1427 C C . GLU A 1 171 ? 35.547 -8.766 -35.600 1.00 96.75 171 GLU A C 1
ATOM 1429 O O . GLU A 1 171 ? 35.816 -9.945 -35.372 1.00 96.75 171 GLU A O 1
ATOM 1434 N N . LEU A 1 172 ? 35.052 -7.966 -34.649 1.00 94.94 172 LEU A N 1
ATOM 1435 C CA . LEU A 1 172 ? 34.835 -8.407 -33.266 1.00 94.94 172 LEU A CA 1
ATOM 1436 C C . LEU A 1 172 ? 33.763 -9.499 -33.157 1.00 94.94 172 LEU A C 1
ATOM 1438 O O . LEU A 1 172 ? 33.981 -10.482 -32.448 1.00 94.94 172 LEU A O 1
ATOM 1442 N N . LYS A 1 173 ? 32.655 -9.372 -33.897 1.00 94.12 173 LYS A N 1
ATOM 1443 C CA . LYS A 1 173 ? 31.628 -10.424 -33.982 1.00 94.12 173 LYS A CA 1
ATOM 1444 C C . LYS A 1 173 ? 32.194 -11.719 -34.560 1.00 94.12 173 LYS A C 1
ATOM 1446 O O . LYS A 1 173 ? 31.986 -12.787 -33.999 1.00 94.12 173 LYS A O 1
ATOM 1451 N N . SER A 1 174 ? 32.970 -11.636 -35.646 1.00 96.38 174 SER A N 1
ATOM 1452 C CA . SER A 1 174 ? 33.561 -12.823 -36.287 1.00 96.38 174 SER A CA 1
ATOM 1453 C C . SER A 1 174 ? 34.529 -13.583 -35.371 1.00 96.38 174 SER A C 1
ATOM 1455 O O . SER A 1 174 ? 34.697 -14.792 -35.505 1.00 96.38 174 SER A O 1
ATOM 1457 N N . LYS A 1 175 ? 35.137 -12.879 -34.410 1.00 96.62 175 LYS A N 1
ATOM 1458 C CA . LYS A 1 175 ? 36.022 -13.443 -33.385 1.00 96.62 175 LYS A CA 1
ATOM 1459 C C . LYS A 1 175 ? 35.279 -13.964 -32.147 1.00 96.62 175 LYS A C 1
ATOM 1461 O O . LYS A 1 175 ? 35.939 -14.420 -31.218 1.00 96.62 175 LYS A O 1
ATOM 1466 N N . GLY A 1 176 ? 33.947 -13.871 -32.102 1.00 93.19 176 GLY A N 1
ATOM 1467 C CA . GLY A 1 176 ? 33.140 -14.253 -30.938 1.00 93.19 176 GLY A CA 1
ATOM 1468 C C . GLY A 1 176 ? 33.311 -13.326 -29.730 1.00 93.19 176 GLY A C 1
ATOM 1469 O O . GLY A 1 176 ? 33.040 -13.733 -28.605 1.00 93.19 176 GLY A O 1
ATOM 1470 N N . VAL A 1 177 ? 33.804 -12.100 -29.942 1.00 92.38 177 VAL A N 1
ATOM 1471 C CA . VAL A 1 177 ? 33.971 -11.091 -28.880 1.00 92.38 177 VAL A CA 1
ATOM 1472 C C . VAL A 1 177 ? 32.669 -10.315 -28.635 1.00 92.38 177 VAL A C 1
ATOM 1474 O O . VAL A 1 177 ? 32.456 -9.826 -27.526 1.00 92.38 177 VAL A O 1
ATOM 1477 N N . LEU A 1 178 ? 31.817 -10.190 -29.664 1.00 86.94 178 LEU A N 1
ATOM 1478 C CA . LEU A 1 178 ? 30.496 -9.547 -29.642 1.00 86.94 178 LEU A CA 1
ATOM 1479 C C . LEU A 1 178 ? 29.397 -10.498 -30.107 1.00 86.94 178 LEU A C 1
ATOM 1481 O O . LEU A 1 178 ? 29.707 -11.356 -30.963 1.00 86.94 178 LEU A O 1
#

Radius of gyration: 26.52 Å; chains: 1; bounding box: 56×35×69 Å

pLDDT: mean 94.65, std 3.3, range [78.38, 98.5]

Sequence (178 aa):
YDYAVFPYSYFKCKDGYAFLSGFTDPNWAAVCEIMNRPDLQQQFPTIKERLTPENQPKIQHEIEKWTQNYTSEELLEIITEYSRRPDKKGTVVTGRLEEPKDTLQREHWKLRHTFVEFDDPYYGKILVQDSSFHQMSRTPGRIKWPCRPIGADNALIYKKFLGYGPSKLEELKSKGVL

Foldseek 3Di:
DDLPFPPQDWAQAQAGIKGKHQGQLLSVVLLCVLLVHVVVCVQQNHNVSRSPPVCVVVVRVSSNVRRHVDDQVRVQVSLVVLVPDPPRSDHMDMGDDDDPVRVVPDPVCVVVVQWDWDQAPVPGTDIDGPPQCQVDPPDGGDDPHPDDDPCNCVQVCCCVPVVDDPVNVVVCVVVVND